Protein AF-A0A662HPR4-F1 (afdb_monomer)

Secondary structure (DSSP, 8-state):
--SS-SEEE----HHHHHHHHHHHHHH-SS--S--EEEEEE-TTS-EEEEEEESS--TTHHHHHHHHHHTS---GGG-HHHHHHHHHTT----GGGS-SS--S-S-EEEEETTTEEEEEETTTTEEEE--

Sequence (130 aa):
ITGTPVVSRIVVDPRINEVAMKAVKAVDEKPHGFYCLDLKEGADGRIYVTEINLKAHTTLPLWSYIATRIFRMPEWGNIAYLYLRLGLGEDVDLKSIPKFDIYPEVTMLRHIDVGVWILYEDKNMKIKVL

Structure (mmCIF, N/CA/C/O backbone):
data_AF-A0A662HPR4-F1
#
_entry.id   AF-A0A662HPR4-F1
#
loop_
_atom_site.group_PDB
_atom_site.id
_atom_site.type_symbol
_atom_site.label_atom_id
_atom_site.label_alt_id
_atom_site.label_comp_id
_atom_site.label_asym_id
_atom_site.label_entity_id
_atom_site.label_seq_id
_atom_site.pdbx_PDB_ins_code
_atom_site.Cartn_x
_atom_site.Cartn_y
_atom_site.Cartn_z
_atom_site.occupancy
_atom_site.B_iso_or_equiv
_atom_site.auth_seq_id
_atom_site.auth_comp_id
_atom_site.auth_asym_id
_atom_site.auth_atom_id
_atom_site.pdbx_PDB_model_num
ATOM 1 N N . ILE A 1 1 ? 9.255 -18.669 -3.937 1.00 45.03 1 ILE A N 1
ATOM 2 C CA . ILE A 1 1 ? 8.147 -18.027 -4.686 1.00 45.03 1 ILE A CA 1
ATOM 3 C C . ILE A 1 1 ? 6.866 -18.363 -3.929 1.00 45.03 1 ILE A C 1
ATOM 5 O O . ILE A 1 1 ? 6.304 -19.426 -4.121 1.00 45.03 1 ILE A O 1
ATOM 9 N N . THR A 1 2 ? 6.512 -17.546 -2.941 1.00 47.66 2 THR A N 1
ATOM 10 C CA . THR A 1 2 ? 5.473 -17.837 -1.939 1.00 47.66 2 THR A CA 1
ATOM 11 C C . THR A 1 2 ? 4.559 -16.622 -1.850 1.00 47.66 2 THR A C 1
ATOM 13 O O . THR A 1 2 ? 5.035 -15.588 -1.396 1.00 47.66 2 THR A O 1
ATOM 16 N N . GLY A 1 3 ? 3.309 -16.732 -2.320 1.00 60.41 3 GLY A N 1
ATOM 17 C CA . GLY A 1 3 ? 2.160 -15.826 -2.091 1.00 60.41 3 GLY A CA 1
ATOM 18 C C . GLY A 1 3 ? 2.251 -14.358 -2.542 1.00 60.41 3 GLY A C 1
ATOM 19 O O . GLY A 1 3 ? 1.277 -13.794 -3.021 1.00 60.41 3 GLY A O 1
ATOM 20 N N . THR A 1 4 ? 3.404 -13.718 -2.408 1.00 75.69 4 THR A N 1
ATOM 21 C CA . THR A 1 4 ? 3.6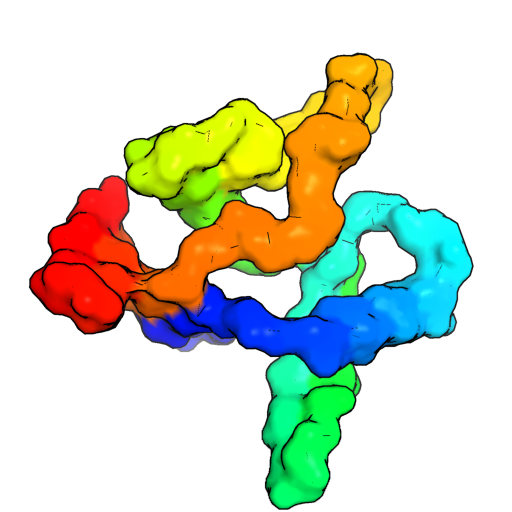14 -12.301 -2.678 1.00 75.69 4 THR A CA 1
ATOM 22 C C . THR A 1 4 ? 3.949 -12.093 -4.159 1.00 75.69 4 THR A C 1
ATOM 24 O O . THR A 1 4 ? 4.852 -12.765 -4.674 1.00 75.69 4 THR A O 1
ATOM 27 N N . PRO A 1 5 ? 3.317 -11.131 -4.852 1.00 84.12 5 PRO A N 1
ATOM 28 C CA . PRO A 1 5 ? 3.497 -10.943 -6.290 1.00 84.12 5 PRO A CA 1
ATOM 29 C C . PRO A 1 5 ? 4.956 -10.650 -6.660 1.00 84.12 5 PRO A C 1
ATOM 31 O O . PRO A 1 5 ? 5.633 -9.877 -5.977 1.00 84.12 5 PRO A O 1
ATOM 34 N N . VAL A 1 6 ? 5.442 -11.289 -7.728 1.00 91.06 6 VAL A N 1
ATOM 35 C CA . VAL A 1 6 ? 6.715 -10.957 -8.405 1.00 91.06 6 VAL A CA 1
ATOM 36 C C . VAL A 1 6 ? 6.539 -9.698 -9.254 1.00 91.06 6 VAL A C 1
ATOM 38 O O . VAL A 1 6 ? 7.452 -8.884 -9.347 1.00 91.06 6 VAL A O 1
ATOM 41 N N . VAL A 1 7 ? 5.345 -9.519 -9.822 1.00 92.81 7 VAL A N 1
ATOM 42 C CA . VAL A 1 7 ? 4.933 -8.330 -10.571 1.00 92.81 7 VAL A CA 1
ATOM 43 C C . VAL A 1 7 ? 3.627 -7.817 -9.978 1.00 92.81 7 VAL A C 1
ATOM 45 O O . VAL A 1 7 ? 2.698 -8.598 -9.781 1.00 92.81 7 VAL A O 1
ATOM 48 N N . SER A 1 8 ? 3.549 -6.523 -9.681 1.00 93.69 8 SER A N 1
ATOM 49 C CA . SER A 1 8 ? 2.331 -5.881 -9.174 1.00 93.69 8 SER A CA 1
ATOM 50 C C . SER A 1 8 ? 2.206 -4.468 -9.718 1.00 93.69 8 SER A C 1
ATOM 52 O O . SER A 1 8 ? 3.193 -3.735 -9.710 1.00 93.69 8 SER A O 1
ATOM 54 N N . ARG A 1 9 ? 1.001 -4.069 -10.116 1.00 95.38 9 ARG A N 1
ATOM 55 C CA . ARG A 1 9 ? 0.706 -2.728 -10.621 1.00 95.38 9 ARG A CA 1
ATOM 56 C C . ARG A 1 9 ? -0.161 -1.965 -9.623 1.00 95.38 9 ARG A C 1
ATOM 58 O O . ARG A 1 9 ? -1.127 -2.525 -9.112 1.00 95.38 9 ARG A O 1
ATOM 65 N N . ILE A 1 10 ? 0.177 -0.703 -9.374 1.00 95.94 10 ILE A N 1
ATOM 66 C CA . ILE A 1 10 ? -0.726 0.236 -8.705 1.00 95.94 10 ILE A CA 1
ATOM 67 C C . ILE A 1 10 ? -1.801 0.656 -9.704 1.00 95.94 10 ILE A C 1
ATOM 69 O O . ILE A 1 10 ? -1.482 1.115 -10.799 1.00 95.94 10 ILE A O 1
ATOM 73 N N . VAL A 1 11 ? -3.060 0.489 -9.315 1.00 94.38 11 VAL A N 1
ATOM 74 C CA . VAL A 1 11 ? -4.233 0.886 -10.098 1.00 94.38 11 VAL A CA 1
ATOM 75 C C . VAL A 1 11 ? -5.029 1.916 -9.310 1.00 94.38 11 VAL A C 1
ATOM 77 O O . VAL A 1 11 ? -5.127 1.808 -8.088 1.00 94.38 11 VAL A O 1
ATOM 80 N N . VAL A 1 12 ? -5.602 2.894 -10.008 1.0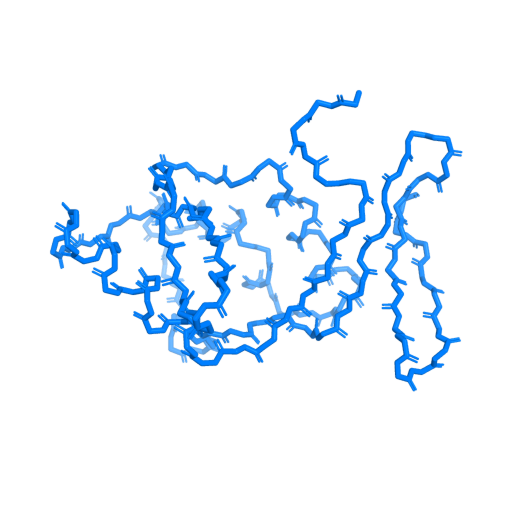0 95.44 12 VAL A N 1
ATOM 81 C CA . VAL A 1 12 ? -6.513 3.882 -9.421 1.00 95.44 12 VAL A CA 1
ATOM 82 C C . VAL A 1 12 ? -7.922 3.587 -9.924 1.00 95.44 12 VAL A C 1
ATOM 84 O O . VAL A 1 12 ? -8.243 3.837 -11.082 1.00 95.44 12 VAL A O 1
ATOM 87 N N . ASP A 1 13 ? -8.763 3.022 -9.055 1.00 95.62 13 ASP A N 1
ATOM 88 C CA . ASP A 1 13 ? -10.159 2.706 -9.368 1.00 95.62 13 ASP A CA 1
ATOM 89 C C . ASP A 1 13 ? -11.067 3.052 -8.172 1.00 95.62 13 ASP A C 1
ATOM 91 O O . ASP A 1 13 ? -10.991 2.400 -7.124 1.00 95.62 13 ASP A O 1
ATOM 95 N N . PRO A 1 14 ? -11.970 4.042 -8.297 1.00 96.38 14 PRO A N 1
ATOM 96 C CA . PRO A 1 14 ? -12.847 4.441 -7.199 1.00 96.38 14 PRO A CA 1
ATOM 97 C C . PRO A 1 14 ? -13.792 3.318 -6.738 1.00 96.38 14 PRO A C 1
ATOM 99 O O . PRO A 1 14 ? -14.192 3.313 -5.571 1.00 96.38 14 PRO A O 1
ATOM 102 N N . ARG A 1 15 ? -14.111 2.338 -7.602 1.00 97.25 15 ARG A N 1
ATOM 103 C CA . ARG A 1 15 ? -14.920 1.161 -7.236 1.00 97.25 15 ARG A CA 1
ATOM 104 C C . ARG A 1 15 ? -14.222 0.330 -6.158 1.00 97.25 15 ARG A C 1
ATOM 106 O O . ARG A 1 15 ? -14.882 -0.177 -5.252 1.00 97.25 15 ARG A O 1
ATOM 113 N N . ILE A 1 16 ? -12.891 0.220 -6.229 1.00 96.81 16 ILE A N 1
ATOM 114 C CA . ILE A 1 16 ? -12.075 -0.499 -5.241 1.00 96.81 16 ILE A CA 1
ATOM 115 C C . ILE A 1 16 ? -12.138 0.215 -3.890 1.00 96.81 16 ILE A C 1
ATOM 117 O O . ILE A 1 16 ? -12.412 -0.429 -2.876 1.00 96.81 16 ILE A O 1
ATOM 121 N N . ASN A 1 17 ? -11.963 1.539 -3.877 1.00 96.75 17 ASN A N 1
ATOM 122 C CA . ASN A 1 17 ? -12.025 2.347 -2.656 1.00 96.75 17 ASN A CA 1
ATOM 123 C C . ASN A 1 17 ? -13.387 2.211 -1.953 1.00 96.75 17 ASN A C 1
ATOM 125 O O . ASN A 1 17 ? -13.451 2.030 -0.735 1.00 96.75 17 ASN A O 1
ATOM 129 N N . GLU A 1 18 ? -14.484 2.246 -2.713 1.00 97.50 18 GLU A N 1
ATOM 130 C CA . GLU A 1 18 ? -15.837 2.085 -2.175 1.00 97.50 18 GLU A CA 1
ATOM 131 C C . GLU A 1 18 ? -16.061 0.694 -1.561 1.00 97.50 18 GLU A C 1
ATOM 133 O O . GLU A 1 18 ? -16.499 0.588 -0.410 1.00 97.50 18 GLU A O 1
ATOM 138 N N . VAL A 1 19 ? -15.756 -0.372 -2.312 1.00 98.12 19 VAL A N 1
ATOM 139 C CA . VAL A 1 19 ? -15.956 -1.757 -1.860 1.00 98.12 19 VAL A CA 1
ATOM 140 C C . VAL A 1 19 ? -15.085 -2.061 -0.644 1.00 98.12 19 VAL A C 1
ATOM 142 O O . VAL A 1 19 ? -15.591 -2.612 0.334 1.00 98.12 19 VAL A O 1
ATOM 145 N N . ALA A 1 20 ? -13.818 -1.640 -0.652 1.00 97.25 20 ALA A N 1
ATOM 146 C CA . ALA A 1 20 ? -12.909 -1.863 0.465 1.00 97.25 20 ALA A CA 1
ATOM 147 C C . ALA A 1 20 ? -13.390 -1.167 1.747 1.00 97.25 20 ALA A C 1
ATOM 149 O O . ALA A 1 20 ? -13.451 -1.788 2.808 1.00 97.25 20 ALA A O 1
ATOM 150 N N . MET A 1 21 ? -13.820 0.096 1.649 1.00 97.44 21 MET A N 1
ATOM 151 C CA . MET A 1 21 ? -14.357 0.838 2.794 1.00 97.44 21 MET A CA 1
ATOM 152 C C . MET A 1 21 ? -15.629 0.200 3.360 1.00 97.44 21 MET A C 1
ATOM 154 O O . MET A 1 21 ? -15.785 0.128 4.580 1.00 97.44 21 MET A O 1
ATOM 158 N N . LYS A 1 22 ? -16.544 -0.256 2.494 1.00 98.06 22 LY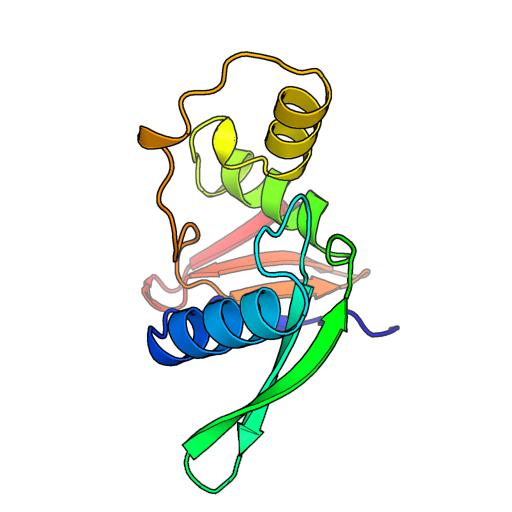S A N 1
ATOM 159 C CA . LYS A 1 22 ? -17.766 -0.957 2.919 1.00 98.06 22 LYS A CA 1
ATOM 160 C C . LYS A 1 22 ? -17.439 -2.274 3.618 1.00 98.06 22 LYS A C 1
ATOM 162 O O . LYS A 1 22 ? -18.023 -2.560 4.655 1.00 98.06 22 LYS A O 1
ATOM 167 N N . ALA A 1 23 ? -16.494 -3.037 3.079 1.00 98.12 23 ALA A N 1
ATOM 168 C CA . ALA A 1 23 ? -16.092 -4.325 3.628 1.00 98.12 23 ALA A CA 1
ATOM 169 C C . ALA A 1 23 ? -15.455 -4.197 5.016 1.00 98.12 23 ALA A C 1
ATOM 171 O O . ALA A 1 23 ? -15.856 -4.906 5.933 1.00 98.12 23 ALA A O 1
ATOM 172 N N . VAL A 1 24 ? -14.534 -3.244 5.199 1.00 97.94 24 VAL A N 1
ATOM 173 C CA . VAL A 1 24 ? -13.942 -2.964 6.518 1.00 97.94 24 VAL A CA 1
ATOM 174 C C . VAL A 1 24 ? -15.022 -2.563 7.520 1.00 97.94 24 VAL A C 1
ATOM 176 O O . VAL A 1 24 ? -15.096 -3.145 8.597 1.00 97.94 24 VAL A O 1
ATOM 179 N N . LYS A 1 25 ? -15.911 -1.635 7.144 1.00 98.00 25 LYS A N 1
ATOM 180 C CA . LYS A 1 25 ? -16.994 -1.165 8.023 1.00 98.00 25 LYS A CA 1
ATOM 181 C C . LYS A 1 25 ? -18.039 -2.224 8.363 1.00 98.00 25 LYS A C 1
ATOM 183 O O . LYS A 1 25 ? -18.712 -2.101 9.379 1.00 98.00 25 LYS A O 1
ATOM 188 N N . ALA A 1 26 ? -18.204 -3.230 7.507 1.00 97.44 26 ALA A N 1
ATOM 189 C CA . ALA A 1 26 ? -19.084 -4.359 7.778 1.00 97.44 26 ALA A CA 1
ATOM 190 C C . ALA A 1 26 ? -18.504 -5.307 8.841 1.00 97.44 26 ALA A C 1
ATOM 192 O O . ALA A 1 26 ? -19.269 -5.995 9.510 1.00 97.44 26 ALA A O 1
ATOM 193 N N . VAL A 1 27 ? -17.174 -5.344 8.991 1.00 95.88 27 VAL A N 1
ATOM 194 C CA . VAL A 1 27 ? -16.482 -6.134 10.021 1.00 95.88 27 VAL A CA 1
ATOM 195 C C . VAL A 1 27 ? -16.335 -5.345 11.322 1.00 95.88 27 VAL A C 1
ATOM 197 O O . VAL A 1 27 ? -16.568 -5.896 12.394 1.00 95.88 27 VAL A O 1
ATOM 200 N N . ASP A 1 28 ? -15.969 -4.066 11.231 1.00 97.00 28 ASP A N 1
ATOM 201 C CA . ASP A 1 28 ? -15.776 -3.171 12.372 1.00 97.00 28 ASP A CA 1
ATOM 202 C C . ASP A 1 28 ? -16.306 -1.771 12.036 1.00 97.00 28 ASP A C 1
ATOM 204 O O . ASP A 1 28 ? -15.819 -1.108 11.121 1.00 97.00 28 ASP A O 1
ATOM 208 N N . GLU A 1 29 ? -17.300 -1.300 12.791 1.00 96.25 29 GLU A N 1
ATOM 209 C CA . GLU A 1 29 ? -17.911 0.018 12.594 1.00 96.25 29 GLU A CA 1
ATOM 210 C C . GLU A 1 29 ? -16.914 1.170 12.838 1.00 96.25 29 GLU A C 1
ATOM 212 O O . GLU A 1 29 ? -17.039 2.247 12.240 1.00 96.25 29 GLU A O 1
ATOM 217 N N . LYS A 1 30 ? -15.901 0.952 13.691 1.00 96.31 30 LYS A N 1
ATOM 218 C CA . LYS A 1 30 ? -14.885 1.940 14.082 1.00 96.31 30 LYS A CA 1
ATOM 219 C C . LYS A 1 30 ? -13.474 1.364 13.894 1.00 96.31 30 LYS A C 1
ATOM 221 O O . LYS A 1 30 ? -12.732 1.231 14.868 1.00 96.31 30 LYS A O 1
ATOM 226 N N . PRO A 1 31 ? -13.080 1.082 12.639 1.00 94.44 31 PRO A N 1
ATOM 227 C CA . PRO A 1 31 ? -11.856 0.356 12.349 1.00 94.44 31 PRO A CA 1
ATOM 228 C C . PRO A 1 31 ? -10.623 1.123 12.820 1.00 94.44 31 PRO A C 1
ATOM 230 O O . PRO A 1 31 ? -10.476 2.318 12.549 1.00 94.44 31 PRO A O 1
ATOM 233 N N . HIS A 1 32 ? -9.704 0.409 13.469 1.00 90.88 32 HIS A N 1
ATOM 234 C CA . HIS A 1 32 ? -8.391 0.923 13.842 1.00 90.88 32 HIS A CA 1
ATOM 235 C C . HIS A 1 32 ? -7.261 0.002 13.364 1.00 90.88 32 HIS A C 1
ATOM 237 O O . HIS A 1 32 ? -7.355 -1.223 13.399 1.00 90.88 32 HIS A O 1
ATOM 243 N N . GLY A 1 33 ? -6.149 0.605 12.949 1.00 91.44 33 GLY A N 1
ATOM 244 C CA . GLY A 1 33 ? -4.974 -0.108 12.454 1.00 91.44 33 GLY A CA 1
ATOM 245 C C . GLY A 1 33 ? -5.107 -0.644 11.028 1.00 91.44 33 GLY A C 1
ATOM 246 O O . GLY A 1 33 ? -5.777 -0.039 10.192 1.00 91.44 33 GLY A O 1
ATOM 247 N N . PHE A 1 34 ? -4.388 -1.726 10.714 1.00 94.75 34 PHE A N 1
ATOM 248 C CA . PHE A 1 34 ? -4.287 -2.231 9.343 1.00 94.75 34 PHE A CA 1
ATOM 249 C C . PHE A 1 34 ? -5.382 -3.234 8.992 1.00 94.75 34 PHE A C 1
ATOM 251 O O . PHE A 1 34 ? -5.477 -4.303 9.592 1.00 94.75 34 PHE A O 1
ATOM 258 N N . TYR A 1 35 ? -6.099 -2.918 7.918 1.00 96.12 35 TYR A N 1
ATOM 259 C CA . TYR A 1 35 ? -6.991 -3.822 7.207 1.00 96.12 35 TYR A CA 1
ATOM 260 C C . TYR A 1 35 ? -6.454 -3.992 5.785 1.00 96.12 35 TYR A C 1
ATOM 262 O O . TYR A 1 35 ? -6.463 -3.049 4.996 1.00 96.12 35 TYR A O 1
ATOM 270 N N . CYS A 1 36 ? -5.951 -5.181 5.463 1.00 95.38 36 CYS A N 1
ATOM 271 C CA . CYS A 1 36 ? -5.480 -5.529 4.126 1.00 95.38 36 CYS A CA 1
ATOM 272 C C . CYS A 1 36 ? -6.505 -6.435 3.449 1.00 95.38 36 CYS A C 1
ATOM 274 O O . CYS A 1 36 ? -6.867 -7.470 4.000 1.00 95.38 36 CYS A O 1
ATOM 276 N N . LEU A 1 37 ? -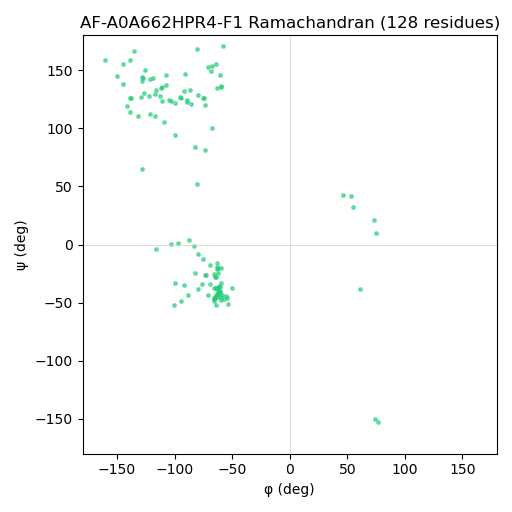6.978 -6.050 2.269 1.00 96.00 37 LEU A N 1
ATOM 277 C CA . LEU A 1 37 ? -8.043 -6.767 1.582 1.00 96.00 37 LEU A CA 1
ATOM 278 C C . LEU A 1 37 ? -7.509 -7.428 0.322 1.00 96.00 37 LEU A C 1
ATOM 280 O O . LEU A 1 37 ? -6.840 -6.776 -0.480 1.00 96.00 37 LEU A O 1
ATOM 284 N N . ASP A 1 38 ? -7.895 -8.684 0.131 1.00 95.19 38 ASP A N 1
ATOM 285 C CA . ASP A 1 38 ? -7.725 -9.369 -1.142 1.00 95.19 38 ASP A CA 1
ATOM 286 C C . ASP A 1 38 ? -9.029 -9.244 -1.927 1.00 95.19 38 ASP A C 1
ATOM 288 O O . ASP A 1 38 ? -10.122 -9.525 -1.419 1.00 95.19 38 ASP A O 1
ATOM 292 N N . LEU A 1 39 ? -8.908 -8.763 -3.163 1.00 96.12 39 LEU A N 1
ATOM 293 C CA . LEU A 1 39 ? -10.029 -8.434 -4.033 1.00 96.12 39 LEU A CA 1
ATOM 294 C C . LEU A 1 39 ? -9.900 -9.161 -5.370 1.00 96.12 39 LEU A C 1
ATOM 296 O O . LEU A 1 39 ? -8.797 -9.388 -5.877 1.00 96.12 39 LEU A O 1
ATOM 300 N N . LYS A 1 40 ? -11.041 -9.467 -5.984 1.00 96.44 40 LYS A N 1
ATOM 301 C CA . LYS A 1 40 ? -11.115 -10.066 -7.315 1.00 96.44 40 LYS A CA 1
ATOM 302 C C . LYS A 1 40 ? -12.238 -9.434 -8.125 1.00 96.44 40 LYS A C 1
ATOM 304 O O . LYS A 1 40 ? -13.382 -9.433 -7.686 1.00 96.44 40 LYS A O 1
ATOM 309 N N . GLU A 1 41 ? -11.930 -8.940 -9.321 1.00 96.94 41 GLU A N 1
ATOM 310 C CA . GLU A 1 41 ? -12.967 -8.590 -10.295 1.00 96.94 41 GLU A CA 1
ATOM 311 C C . GLU A 1 41 ? -13.542 -9.872 -10.913 1.00 96.94 41 GLU A C 1
ATOM 313 O O . GLU A 1 41 ? -12.798 -10.748 -11.373 1.00 96.94 41 GLU A O 1
ATOM 318 N N . GLY A 1 42 ? -14.864 -10.007 -10.852 1.00 96.69 42 GLY A N 1
ATOM 319 C CA . GLY A 1 42 ? -15.606 -11.102 -11.459 1.00 96.69 42 GLY A CA 1
ATOM 320 C C . GLY A 1 42 ? -15.824 -10.890 -12.955 1.00 96.69 42 GLY A C 1
ATOM 321 O O . GLY A 1 42 ? -15.647 -9.798 -13.490 1.00 96.69 42 GLY A O 1
ATOM 322 N N . ALA A 1 43 ? -16.270 -11.943 -13.642 1.00 97.19 43 ALA A N 1
ATOM 323 C CA . ALA A 1 43 ? -16.623 -11.870 -15.063 1.00 97.19 43 ALA A CA 1
ATOM 324 C C . ALA A 1 43 ? -17.811 -10.926 -15.350 1.00 97.19 43 ALA A C 1
ATOM 326 O O . ALA A 1 43 ? -18.026 -10.535 -16.492 1.00 97.19 43 ALA A O 1
ATOM 327 N N . ASP A 1 44 ? -18.575 -10.560 -14.321 1.00 97.12 44 ASP A N 1
ATOM 328 C CA . ASP A 1 44 ? -19.672 -9.594 -14.370 1.00 97.12 44 ASP A CA 1
ATOM 329 C C . ASP A 1 44 ? -19.216 -8.137 -14.149 1.00 97.12 44 ASP A C 1
ATOM 331 O O . ASP A 1 44 ? -20.050 -7.234 -14.073 1.00 97.12 44 ASP A O 1
ATOM 335 N N . GLY A 1 45 ? -17.904 -7.902 -14.022 1.00 96.00 45 GLY A N 1
ATOM 336 C CA . GLY A 1 45 ? -17.310 -6.584 -13.792 1.00 96.00 45 GLY A CA 1
ATOM 337 C C . GLY A 1 45 ? -17.472 -6.056 -12.363 1.00 96.00 45 GLY A C 1
ATOM 338 O O . GLY A 1 45 ? -17.197 -4.879 -12.109 1.00 96.00 45 GLY A O 1
ATOM 339 N N . ARG A 1 46 ? -17.940 -6.882 -11.415 1.00 97.00 46 ARG A N 1
ATOM 340 C CA . ARG A 1 46 ? -18.048 -6.502 -9.999 1.00 97.00 46 ARG A CA 1
ATOM 341 C C . ARG A 1 46 ? -16.778 -6.855 -9.239 1.00 97.00 46 ARG A C 1
ATOM 343 O O . ARG A 1 46 ? -16.139 -7.868 -9.507 1.00 97.00 46 ARG A O 1
ATOM 350 N N . ILE A 1 47 ? -16.437 -6.037 -8.245 1.00 97.94 47 ILE A N 1
ATOM 351 C CA . ILE A 1 47 ? -15.324 -6.304 -7.330 1.00 97.94 47 ILE A CA 1
ATOM 352 C C . ILE A 1 47 ? -15.839 -7.113 -6.140 1.00 97.94 47 ILE A C 1
ATOM 354 O O . ILE A 1 47 ? -16.741 -6.677 -5.425 1.00 97.94 47 ILE A O 1
ATOM 358 N N . TYR A 1 48 ? -15.241 -8.277 -5.918 1.00 97.88 48 TYR A N 1
ATOM 359 C CA . TYR A 1 48 ? -15.539 -9.174 -4.811 1.00 97.88 48 TYR A CA 1
ATOM 360 C C . TYR A 1 48 ? -14.412 -9.149 -3.789 1.00 97.88 48 TYR A C 1
ATOM 362 O O . TYR A 1 48 ? -13.237 -9.193 -4.150 1.00 97.88 48 TYR A O 1
ATOM 370 N N . VAL A 1 49 ? -14.778 -9.117 -2.509 1.00 97.94 49 VAL A N 1
ATOM 371 C CA . VAL A 1 49 ? -13.838 -9.272 -1.396 1.00 97.94 49 VAL A CA 1
ATOM 372 C C . VAL A 1 49 ? -13.660 -10.759 -1.131 1.00 97.94 49 VAL A C 1
ATOM 374 O O . VAL A 1 49 ? -14.640 -11.449 -0.858 1.00 97.94 49 VAL A O 1
ATOM 377 N N . THR A 1 50 ? -12.429 -11.255 -1.224 1.00 96.75 50 THR A N 1
ATOM 378 C CA . THR A 1 50 ? -12.118 -12.670 -0.976 1.00 96.75 50 THR A CA 1
ATOM 379 C C . THR A 1 50 ? -11.549 -12.896 0.416 1.00 96.75 50 THR A C 1
ATOM 381 O O . THR A 1 50 ? -11.811 -13.934 1.013 1.00 96.75 50 THR A O 1
ATOM 384 N N . GLU A 1 51 ? -10.802 -11.926 0.950 1.00 96.00 51 GLU A N 1
ATOM 385 C CA . GLU A 1 51 ? -10.200 -12.010 2.282 1.00 96.00 51 GLU A CA 1
ATOM 386 C C . GLU A 1 51 ? -10.061 -10.618 2.913 1.00 96.00 51 GLU A C 1
ATOM 388 O O . GLU A 1 51 ? -9.772 -9.639 2.223 1.00 96.00 51 GLU A O 1
ATOM 393 N N . ILE A 1 52 ? -10.236 -10.537 4.236 1.00 96.56 52 ILE A N 1
ATOM 394 C CA . ILE A 1 52 ? -9.922 -9.352 5.042 1.00 96.56 52 ILE A CA 1
ATOM 395 C C . ILE A 1 52 ? -8.898 -9.769 6.098 1.00 96.56 52 ILE A C 1
ATOM 397 O O . ILE A 1 52 ? -9.195 -10.534 7.012 1.00 9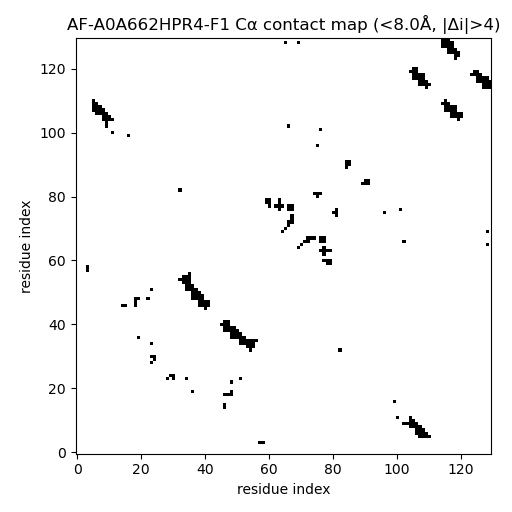6.56 52 ILE A O 1
ATOM 401 N N . ASN A 1 53 ? -7.681 -9.251 5.972 1.00 94.62 53 ASN A N 1
ATOM 402 C CA . ASN A 1 53 ? -6.562 -9.505 6.865 1.00 94.62 53 ASN A CA 1
ATOM 403 C C . ASN A 1 53 ? -6.400 -8.357 7.868 1.00 94.62 53 ASN A C 1
ATOM 405 O O . ASN A 1 53 ? -6.102 -7.229 7.474 1.00 94.62 53 ASN A O 1
ATOM 409 N N . LEU A 1 54 ? -6.472 -8.659 9.167 1.00 93.88 54 LEU A N 1
ATOM 410 C CA . LEU A 1 54 ? -6.199 -7.709 10.258 1.00 93.88 54 LEU A CA 1
ATOM 411 C C . LEU A 1 54 ? -4.688 -7.556 10.515 1.00 93.88 54 LEU A C 1
ATOM 413 O O . LEU A 1 54 ? -4.188 -7.780 11.616 1.00 93.88 54 LEU A O 1
ATOM 417 N N . LYS A 1 55 ? -3.932 -7.274 9.450 1.00 91.69 55 LYS A N 1
ATOM 418 C CA . LYS A 1 55 ? -2.476 -7.088 9.464 1.00 91.69 55 LYS A CA 1
ATOM 419 C C . LYS A 1 55 ? -2.010 -6.325 8.229 1.00 91.69 55 LYS A C 1
ATOM 421 O O . LYS A 1 55 ? -2.666 -6.332 7.189 1.00 91.69 55 LYS A O 1
ATOM 426 N N . ALA A 1 56 ? -0.824 -5.728 8.323 1.00 91.31 56 ALA A N 1
ATOM 427 C CA . ALA A 1 56 ? -0.135 -5.167 7.166 1.00 91.31 56 ALA A CA 1
ATOM 428 C C . ALA A 1 56 ? 0.169 -6.246 6.110 1.00 91.31 56 ALA A C 1
ATOM 430 O O . ALA A 1 56 ? 0.496 -7.391 6.442 1.00 91.31 56 ALA A O 1
ATOM 431 N N . HIS A 1 57 ? 0.118 -5.871 4.829 1.00 89.75 57 HIS A N 1
ATOM 432 C CA . HIS A 1 57 ? 0.586 -6.747 3.754 1.00 89.75 57 HIS A CA 1
ATOM 433 C C . HIS A 1 57 ? 2.112 -6.879 3.772 1.00 89.75 57 HIS A C 1
ATOM 435 O O . HIS A 1 57 ? 2.844 -5.972 4.170 1.00 89.75 57 HIS A O 1
ATOM 441 N N . THR A 1 58 ? 2.609 -8.013 3.277 1.00 88.88 58 THR A N 1
ATOM 442 C CA . THR A 1 58 ? 4.037 -8.379 3.340 1.00 88.88 58 THR A CA 1
ATOM 443 C C . THR A 1 58 ? 4.967 -7.424 2.585 1.00 88.88 58 THR A C 1
ATOM 445 O O . THR A 1 58 ? 6.158 -7.371 2.876 1.00 88.88 58 THR A O 1
ATOM 448 N N . THR A 1 59 ? 4.443 -6.640 1.640 1.00 91.38 59 THR A N 1
ATOM 449 C CA . THR A 1 59 ? 5.206 -5.638 0.874 1.00 91.38 59 THR A CA 1
ATOM 450 C C . THR A 1 59 ? 5.089 -4.214 1.420 1.00 91.38 59 THR A C 1
ATOM 452 O O . THR A 1 59 ? 5.705 -3.318 0.846 1.00 91.38 59 THR A O 1
ATOM 455 N N . LEU A 1 60 ? 4.356 -3.976 2.517 1.00 93.56 60 LEU A N 1
ATOM 456 C CA . LEU A 1 60 ? 4.159 -2.632 3.077 1.00 93.56 60 LEU A CA 1
ATOM 457 C C . LEU A 1 60 ? 5.484 -1.908 3.386 1.00 93.56 60 LEU A C 1
ATOM 459 O O . LEU A 1 60 ? 5.608 -0.741 3.003 1.00 93.56 60 LEU A O 1
ATOM 463 N N . PRO A 1 61 ? 6.503 -2.546 4.004 1.00 92.81 61 PRO A N 1
ATOM 464 C CA . PRO A 1 61 ? 7.773 -1.868 4.269 1.00 92.81 61 PRO A CA 1
ATOM 465 C C . PRO A 1 61 ? 8.512 -1.474 2.985 1.00 92.81 61 PRO A C 1
ATOM 467 O O . PRO A 1 61 ? 9.085 -0.389 2.906 1.00 92.81 61 PRO A O 1
ATOM 470 N N . LEU A 1 62 ? 8.458 -2.325 1.953 1.00 94.38 62 LEU A N 1
ATOM 471 C CA . LEU A 1 62 ? 9.066 -2.038 0.653 1.00 94.38 62 LEU A CA 1
ATOM 472 C C . LEU A 1 62 ? 8.372 -0.850 -0.024 1.00 94.38 62 LEU A C 1
ATOM 474 O O . LEU A 1 62 ? 9.048 0.065 -0.487 1.00 94.38 62 LEU A O 1
ATOM 478 N N . TRP A 1 63 ? 7.038 -0.819 -0.024 1.00 95.94 63 TRP A N 1
ATOM 479 C CA . TRP A 1 63 ? 6.279 0.315 -0.554 1.00 95.94 63 TRP A CA 1
ATOM 480 C C . TRP A 1 63 ? 6.510 1.600 0.243 1.00 95.94 63 TRP A C 1
ATOM 482 O O . TRP A 1 63 ? 6.667 2.657 -0.355 1.00 95.94 63 TRP A O 1
ATOM 492 N N . SER A 1 64 ? 6.642 1.512 1.567 1.00 96.56 64 SER A N 1
ATOM 493 C CA . SER A 1 64 ? 6.990 2.650 2.431 1.00 96.56 64 SER A CA 1
ATOM 494 C C . SER A 1 64 ? 8.374 3.231 2.100 1.00 96.56 64 SER A C 1
ATOM 496 O O . SER A 1 64 ? 8.566 4.451 2.062 1.00 96.56 64 SER A O 1
ATOM 498 N N . TYR A 1 65 ? 9.345 2.362 1.803 1.00 96.19 65 TYR A N 1
ATOM 499 C CA . TYR A 1 65 ? 10.663 2.772 1.324 1.00 96.19 65 TYR A CA 1
ATOM 500 C C . TYR A 1 65 ? 10.583 3.423 -0.062 1.00 96.19 65 TYR A C 1
ATOM 502 O O . TYR A 1 65 ? 11.121 4.509 -0.266 1.00 96.19 65 TYR A O 1
ATOM 510 N N . ILE A 1 66 ? 9.886 2.795 -1.012 1.00 96.94 66 ILE A N 1
ATOM 511 C CA . ILE A 1 66 ? 9.724 3.311 -2.378 1.00 96.94 66 ILE A CA 1
ATOM 512 C C . ILE A 1 66 ? 9.037 4.682 -2.365 1.00 96.94 66 ILE A C 1
ATOM 514 O O . ILE A 1 66 ? 9.518 5.610 -3.012 1.00 96.94 66 ILE A O 1
ATOM 518 N N . ALA A 1 67 ? 7.968 4.837 -1.589 1.00 97.44 67 ALA A N 1
ATOM 519 C CA . ALA A 1 67 ? 7.215 6.078 -1.451 1.00 97.44 67 ALA A CA 1
ATOM 520 C C . ALA A 1 67 ? 8.114 7.263 -1.078 1.00 97.44 67 ALA A C 1
ATOM 522 O O . ALA A 1 67 ? 8.135 8.293 -1.749 1.00 97.44 67 ALA A O 1
ATOM 523 N N . THR A 1 68 ? 8.931 7.097 -0.044 1.00 96.75 68 THR A N 1
ATOM 524 C CA . THR A 1 68 ? 9.792 8.179 0.452 1.00 96.75 68 THR A CA 1
ATOM 525 C C . THR A 1 68 ? 11.062 8.357 -0.381 1.00 96.75 68 THR A C 1
ATOM 527 O O . THR A 1 68 ? 11.497 9.480 -0.638 1.00 96.75 68 THR A O 1
ATOM 530 N N . ARG A 1 69 ? 11.681 7.265 -0.843 1.00 95.94 69 ARG A N 1
ATOM 531 C CA . ARG A 1 69 ? 13.006 7.304 -1.489 1.00 95.94 69 ARG A CA 1
ATOM 532 C C . ARG A 1 69 ? 12.953 7.455 -2.998 1.00 95.94 69 ARG A C 1
ATOM 534 O O . ARG A 1 69 ? 13.828 8.117 -3.554 1.00 95.94 69 ARG A O 1
ATOM 541 N N . ILE A 1 70 ? 11.957 6.856 -3.641 1.00 96.31 70 ILE A N 1
ATOM 542 C CA . ILE A 1 70 ? 11.794 6.865 -5.096 1.00 96.31 70 ILE A CA 1
ATOM 543 C C . ILE A 1 70 ? 10.751 7.907 -5.495 1.00 96.31 70 ILE A C 1
ATOM 545 O O . ILE A 1 70 ? 11.064 8.789 -6.289 1.00 96.31 70 ILE A O 1
ATOM 549 N N . PHE A 1 71 ? 9.553 7.871 -4.900 1.00 96.38 71 PHE A N 1
ATOM 550 C CA . PHE A 1 71 ? 8.483 8.824 -5.233 1.00 96.38 71 PHE A CA 1
ATOM 551 C C . PHE A 1 71 ? 8.646 10.184 -4.555 1.00 96.38 71 PHE A C 1
ATOM 553 O O . PHE A 1 71 ? 7.927 11.115 -4.902 1.00 96.38 71 PHE A O 1
ATOM 560 N N . ARG A 1 72 ? 9.602 10.317 -3.624 1.00 96.56 72 ARG A N 1
ATOM 561 C CA . ARG A 1 72 ? 9.870 11.560 -2.879 1.00 96.56 72 ARG A CA 1
ATOM 562 C C . ARG A 1 72 ? 8.627 12.097 -2.166 1.00 96.56 72 ARG A C 1
ATOM 564 O O . ARG A 1 72 ? 8.470 13.304 -2.013 1.00 96.56 72 ARG A O 1
ATOM 571 N N . MET A 1 73 ? 7.751 11.191 -1.734 1.00 96.88 73 MET A N 1
ATOM 572 C CA . MET A 1 73 ? 6.592 11.543 -0.926 1.00 96.88 73 MET A CA 1
ATOM 573 C C . MET A 1 73 ? 7.050 12.107 0.426 1.00 96.88 73 MET A C 1
ATOM 575 O O . MET A 1 73 ? 8.149 11.769 0.886 1.00 96.88 73 MET A O 1
ATOM 579 N N . PRO A 1 74 ? 6.218 12.935 1.084 1.00 96.00 74 PRO A N 1
ATOM 580 C CA . PRO A 1 74 ? 6.491 13.388 2.442 1.00 96.00 74 PRO A CA 1
ATOM 581 C C . PRO A 1 74 ? 6.641 12.213 3.417 1.00 96.00 74 PRO A C 1
ATOM 583 O O . PRO A 1 74 ? 6.341 11.066 3.087 1.00 96.00 74 PRO A O 1
ATOM 586 N N . GLU A 1 75 ? 7.072 12.502 4.645 1.00 93.56 75 GLU A N 1
ATOM 587 C CA . GLU A 1 75 ? 7.339 11.494 5.682 1.00 93.56 75 GLU A CA 1
ATOM 588 C C . GLU A 1 75 ? 6.184 10.499 5.883 1.00 93.56 75 GLU A C 1
ATOM 590 O O . GLU A 1 75 ? 6.426 9.299 6.030 1.00 93.56 75 GLU A O 1
ATOM 595 N N . TRP A 1 76 ? 4.935 10.968 5.792 1.00 94.75 76 TRP A N 1
ATOM 596 C CA . TRP A 1 76 ? 3.744 10.123 5.905 1.00 94.75 76 TRP A CA 1
ATOM 597 C C . TRP A 1 76 ? 3.664 9.016 4.841 1.00 94.75 76 TRP A C 1
ATOM 599 O O . TRP A 1 76 ? 2.982 8.016 5.051 1.00 94.75 76 TRP A O 1
ATOM 609 N N . GLY A 1 77 ? 4.381 9.147 3.718 1.00 96.00 77 GLY A N 1
ATOM 610 C CA . GLY A 1 77 ? 4.495 8.108 2.694 1.00 96.00 77 GLY A CA 1
ATOM 611 C C . GLY A 1 77 ? 5.174 6.835 3.210 1.00 96.00 77 GLY A C 1
ATOM 612 O O . GLY A 1 77 ? 4.958 5.753 2.660 1.00 96.00 77 GLY A O 1
ATOM 613 N N . ASN A 1 78 ? 5.947 6.929 4.298 1.00 96.62 78 ASN A N 1
ATOM 614 C CA . ASN A 1 78 ? 6.382 5.766 5.057 1.00 96.62 78 ASN A CA 1
ATOM 615 C C . ASN A 1 78 ? 5.267 5.337 6.020 1.00 96.62 78 ASN A C 1
ATOM 617 O O . ASN A 1 78 ? 5.268 5.687 7.199 1.00 96.62 78 ASN A O 1
ATOM 621 N N . ILE A 1 79 ? 4.316 4.555 5.509 1.00 95.06 79 ILE A N 1
ATOM 622 C CA . ILE A 1 79 ? 3.133 4.125 6.267 1.00 95.06 79 ILE A CA 1
ATOM 623 C C . ILE A 1 79 ? 3.513 3.294 7.495 1.00 95.06 79 ILE A C 1
ATOM 625 O O . ILE A 1 79 ? 2.865 3.404 8.534 1.00 95.06 79 ILE A O 1
ATOM 629 N N . ALA A 1 80 ? 4.565 2.475 7.407 1.00 93.62 80 ALA A N 1
ATOM 630 C CA . ALA A 1 80 ? 5.043 1.717 8.562 1.00 93.62 80 ALA A CA 1
ATOM 631 C C . ALA A 1 80 ? 5.487 2.649 9.704 1.00 93.62 80 ALA A C 1
ATOM 633 O O . ALA A 1 80 ? 5.166 2.402 10.866 1.00 93.62 80 ALA A O 1
ATOM 634 N N . TYR A 1 81 ? 6.175 3.743 9.369 1.00 95.19 81 TYR A N 1
ATOM 635 C CA . TYR A 1 81 ? 6.579 4.756 10.340 1.00 95.19 81 TYR A CA 1
ATOM 636 C C . TYR A 1 81 ? 5.389 5.577 10.852 1.00 95.19 81 TYR A C 1
ATOM 638 O O . TYR A 1 81 ? 5.247 5.748 12.060 1.00 95.19 81 TYR A O 1
ATOM 646 N N . LEU A 1 82 ? 4.484 6.000 9.964 1.00 94.88 82 LEU A N 1
ATOM 647 C CA . LEU A 1 82 ? 3.240 6.685 10.327 1.00 94.88 82 LEU A CA 1
ATOM 648 C C . LEU A 1 82 ? 2.414 5.872 11.336 1.00 94.88 82 LEU A C 1
ATOM 650 O O . LEU A 1 82 ? 1.960 6.410 12.342 1.00 94.88 82 LEU A O 1
ATOM 654 N N . TYR A 1 83 ? 2.254 4.569 11.097 1.00 94.00 83 TYR A N 1
ATOM 655 C CA . TYR A 1 83 ? 1.534 3.671 11.999 1.00 94.00 83 TYR A CA 1
ATOM 656 C C . TYR A 1 83 ? 2.168 3.610 13.393 1.00 94.00 83 TYR A C 1
ATOM 658 O O . TYR A 1 83 ? 1.454 3.619 14.394 1.00 94.00 83 TYR A O 1
ATOM 666 N N . LEU A 1 84 ? 3.502 3.594 13.470 1.00 94.25 84 LEU A N 1
ATOM 667 C CA . LEU A 1 84 ? 4.225 3.606 14.739 1.00 94.25 84 LEU A CA 1
ATOM 668 C C . LEU A 1 84 ? 4.017 4.923 15.495 1.00 94.25 84 LEU A C 1
ATOM 670 O O . LEU A 1 84 ? 3.693 4.882 16.678 1.00 94.25 84 LEU A O 1
ATOM 674 N N . ARG A 1 85 ? 4.130 6.070 14.814 1.00 95.44 85 ARG A N 1
ATOM 675 C CA . ARG A 1 85 ? 3.884 7.392 15.419 1.00 95.44 85 ARG A CA 1
ATOM 676 C C . ARG A 1 85 ? 2.476 7.488 16.009 1.00 95.44 85 ARG A C 1
ATOM 678 O O . ARG A 1 85 ? 2.312 7.876 17.162 1.00 95.44 85 ARG A O 1
ATOM 685 N N . LEU A 1 86 ? 1.472 7.046 15.248 1.00 94.19 86 LEU A N 1
ATOM 686 C CA . LEU A 1 86 ? 0.083 6.994 15.711 1.00 94.19 86 LEU A CA 1
ATOM 687 C C . LEU A 1 86 ? -0.091 6.056 16.913 1.00 94.19 86 LEU A C 1
ATOM 689 O O . LEU A 1 86 ? -0.768 6.411 17.874 1.00 94.19 86 LEU A O 1
ATOM 693 N N . GLY A 1 87 ? 0.539 4.878 16.891 1.00 93.56 87 GLY A N 1
ATOM 694 C CA . GLY A 1 87 ? 0.496 3.922 18.001 1.00 93.56 87 GLY A CA 1
ATOM 695 C C . GLY A 1 87 ? 1.171 4.425 19.283 1.00 93.56 87 GLY A C 1
ATOM 696 O O . GLY A 1 87 ? 0.768 4.031 20.374 1.00 93.56 87 GLY A O 1
ATOM 697 N N . LEU A 1 88 ? 2.161 5.314 19.162 1.00 96.62 88 LEU A N 1
ATOM 698 C CA . LEU A 1 88 ? 2.808 5.997 20.287 1.00 96.62 88 LEU A CA 1
ATOM 699 C C . LEU A 1 88 ? 2.033 7.231 20.782 1.00 96.62 88 LEU A C 1
ATOM 701 O O . LEU A 1 88 ? 2.451 7.857 21.754 1.00 96.62 88 LEU A O 1
ATOM 705 N N . GLY A 1 89 ? 0.906 7.573 20.149 1.00 95.50 89 GLY A N 1
ATOM 706 C CA . GLY A 1 89 ? 0.088 8.728 20.518 1.00 95.50 89 GLY A CA 1
ATOM 707 C C . GLY A 1 89 ? 0.703 10.071 20.129 1.00 95.50 89 GLY A C 1
ATOM 708 O O . GLY A 1 89 ? 0.359 11.091 20.723 1.00 95.50 89 GLY A O 1
ATOM 709 N N . GLU A 1 90 ? 1.622 10.087 19.161 1.00 96.56 90 GLU A N 1
ATOM 710 C CA . GLU A 1 90 ? 2.170 11.334 18.638 1.00 96.56 90 GLU A CA 1
ATOM 711 C C . GLU A 1 90 ? 1.112 12.127 17.864 1.00 96.56 90 GLU A C 1
ATOM 713 O O . GLU A 1 90 ? 0.237 11.559 17.206 1.00 96.56 90 GLU A O 1
ATOM 718 N N . ASP A 1 91 ? 1.237 13.455 17.893 1.00 94.06 91 ASP A N 1
ATOM 719 C CA . ASP A 1 91 ? 0.404 14.328 17.074 1.00 94.06 91 ASP A CA 1
ATOM 720 C C . ASP A 1 91 ? 0.852 14.259 15.606 1.00 94.06 91 ASP A C 1
ATOM 722 O O . ASP A 1 91 ? 2.008 14.533 15.256 1.00 94.06 91 ASP A O 1
ATOM 726 N N . VAL A 1 92 ? -0.072 13.847 14.743 1.00 94.19 92 VAL A N 1
ATOM 727 C CA . VAL A 1 92 ? 0.139 13.704 13.305 1.00 94.19 92 VAL A CA 1
ATOM 728 C C . VAL A 1 92 ? -0.978 14.441 12.584 1.00 94.19 92 VAL A C 1
ATOM 730 O O . VAL A 1 92 ? -2.158 14.161 12.798 1.00 94.19 92 VAL A O 1
ATOM 733 N N . ASP A 1 93 ? -0.614 15.335 11.663 1.00 93.88 93 ASP A N 1
ATOM 734 C CA . ASP A 1 93 ? -1.586 16.037 10.825 1.00 93.88 93 ASP A CA 1
ATOM 735 C C . ASP A 1 93 ? -2.178 15.107 9.754 1.00 93.88 93 ASP A C 1
ATOM 737 O O . ASP A 1 93 ? -1.793 15.117 8.582 1.00 93.88 93 ASP A O 1
ATOM 741 N N . LEU A 1 94 ? -3.162 14.308 10.164 1.00 91.69 94 LEU A N 1
ATOM 742 C CA . LEU A 1 94 ? -3.906 13.405 9.291 1.00 91.69 94 LEU A CA 1
ATOM 743 C C . LEU A 1 94 ? -4.704 14.146 8.205 1.00 91.69 94 LEU A C 1
ATOM 745 O O . LEU A 1 94 ? -5.070 13.526 7.210 1.00 91.69 94 LEU A O 1
ATOM 749 N N . LYS A 1 95 ? -4.978 15.452 8.359 1.00 92.81 95 LYS A N 1
ATOM 750 C CA . LYS A 1 95 ? -5.719 16.231 7.351 1.00 92.81 95 LYS A CA 1
ATOM 751 C C . LYS A 1 95 ? -4.865 16.527 6.122 1.00 92.81 95 LYS A C 1
ATOM 753 O O . LYS A 1 95 ? -5.415 16.701 5.038 1.00 92.81 95 LYS A O 1
ATOM 758 N N . SER A 1 96 ? -3.544 16.570 6.287 1.00 91.88 96 SER A N 1
ATOM 759 C CA . SER A 1 96 ? -2.594 16.756 5.185 1.00 91.88 96 SER A CA 1
ATOM 760 C C . SER A 1 96 ? -2.394 15.504 4.320 1.00 91.88 96 SER A C 1
ATOM 762 O O . SER A 1 96 ? -1.813 15.593 3.237 1.00 91.88 96 SER A O 1
ATOM 764 N N . ILE A 1 97 ? -2.864 14.339 4.779 1.00 95.19 97 ILE A N 1
ATOM 765 C CA . ILE A 1 97 ? -2.635 13.052 4.121 1.00 95.19 97 ILE A CA 1
ATOM 766 C C . ILE A 1 97 ? -3.818 12.733 3.195 1.00 95.19 97 ILE A C 1
ATOM 768 O O . ILE A 1 97 ? -4.966 12.720 3.652 1.00 95.19 97 ILE A O 1
ATOM 772 N N . PRO A 1 98 ? -3.582 12.437 1.902 1.00 94.81 98 PRO A N 1
ATOM 773 C CA . PRO A 1 98 ? -4.644 11.996 1.010 1.00 94.81 98 PRO A CA 1
ATOM 774 C C . PRO A 1 98 ? -5.288 10.708 1.524 1.00 94.81 98 PRO A C 1
ATOM 776 O O . PRO A 1 98 ? -4.610 9.762 1.921 1.00 94.81 98 PRO A O 1
ATOM 779 N N . LYS A 1 99 ? -6.620 10.662 1.494 1.00 93.62 99 LYS A N 1
ATOM 780 C CA . LYS A 1 99 ? -7.382 9.518 2.007 1.00 93.62 99 LYS A CA 1
ATOM 781 C C . LYS A 1 99 ? -7.231 8.257 1.150 1.00 93.62 99 LYS A C 1
ATOM 783 O O . LYS A 1 99 ? -7.286 7.152 1.682 1.00 93.62 99 LYS A O 1
ATOM 788 N N . PHE A 1 100 ? -7.093 8.429 -0.160 1.00 96.00 100 PHE A N 1
ATOM 789 C CA . PHE A 1 100 ? -7.026 7.356 -1.148 1.00 96.00 100 PHE A CA 1
ATOM 790 C C . PHE A 1 100 ? -5.903 7.631 -2.146 1.00 96.00 100 PHE A C 1
ATOM 792 O O . PHE A 1 100 ? -5.396 8.751 -2.207 1.00 96.00 100 PHE A O 1
ATOM 799 N N . ASP A 1 101 ? -5.547 6.605 -2.921 1.00 94.62 101 ASP A N 1
ATOM 800 C CA . ASP A 1 101 ? -4.733 6.728 -4.137 1.00 94.62 101 ASP A CA 1
ATOM 801 C C . ASP A 1 101 ? -3.398 7.470 -3.917 1.00 94.62 101 ASP A C 1
ATOM 803 O O . ASP A 1 101 ? -2.969 8.303 -4.709 1.00 94.62 101 ASP A O 1
ATOM 807 N N . ILE A 1 102 ? -2.728 7.172 -2.799 1.00 95.31 102 ILE A N 1
ATOM 808 C CA . ILE A 1 102 ? -1.504 7.867 -2.368 1.00 95.31 102 ILE A CA 1
ATOM 809 C C . ILE A 1 102 ? -0.280 7.591 -3.257 1.00 95.31 102 ILE A C 1
ATOM 811 O O . ILE A 1 102 ? 0.713 8.313 -3.170 1.00 95.31 102 ILE A O 1
ATOM 815 N N . TYR A 1 103 ? -0.310 6.528 -4.064 1.00 95.31 103 TYR A N 1
ATOM 816 C CA . TYR A 1 103 ? 0.804 6.104 -4.910 1.00 95.31 103 TYR A CA 1
ATOM 817 C C . TYR A 1 103 ? 0.510 6.405 -6.383 1.00 95.31 103 TYR A C 1
ATOM 819 O O . TYR A 1 103 ? -0.634 6.268 -6.811 1.00 95.31 103 TYR A O 1
ATOM 827 N N . PRO A 1 104 ? 1.531 6.754 -7.186 1.00 94.25 104 PRO A N 1
ATOM 828 C CA . PRO A 1 104 ? 1.370 6.861 -8.631 1.00 94.25 104 PRO A CA 1
ATOM 829 C C . PRO A 1 104 ? 1.116 5.485 -9.266 1.00 94.25 104 PRO A C 1
ATOM 831 O O . PRO A 1 104 ? 1.590 4.463 -8.764 1.00 94.25 104 PRO A O 1
ATOM 834 N N . GLU A 1 105 ? 0.439 5.468 -10.415 1.00 95.75 105 GLU A N 1
ATOM 835 C CA . GLU A 1 105 ? 0.257 4.257 -11.222 1.00 95.75 105 GLU A CA 1
ATOM 836 C C . GLU A 1 105 ? 1.593 3.792 -11.811 1.00 95.75 105 GLU A C 1
ATOM 838 O O . GLU A 1 105 ? 2.094 4.327 -12.800 1.00 95.75 105 GLU A O 1
ATOM 843 N N . VAL A 1 106 ? 2.189 2.785 -11.179 1.00 96.94 106 VAL A N 1
ATOM 844 C CA . VAL A 1 106 ? 3.451 2.175 -11.604 1.00 96.94 106 VAL A CA 1
ATOM 845 C C . VAL A 1 106 ? 3.392 0.662 -11.471 1.00 96.94 106 VAL A C 1
ATOM 847 O O . VAL A 1 106 ? 2.626 0.118 -10.670 1.00 96.94 106 VAL A O 1
ATOM 850 N N . THR A 1 107 ? 4.265 -0.022 -12.204 1.00 96.62 107 THR A N 1
ATOM 851 C CA . THR A 1 107 ? 4.453 -1.469 -12.083 1.00 96.62 107 THR A CA 1
ATOM 852 C C . THR A 1 107 ? 5.733 -1.755 -11.302 1.00 96.62 107 THR A C 1
ATOM 854 O O . THR A 1 107 ? 6.819 -1.316 -11.672 1.00 96.62 107 THR A O 1
ATOM 857 N N . MET A 1 108 ? 5.623 -2.511 -10.214 1.00 95.69 108 MET A N 1
ATOM 858 C CA . MET A 1 108 ? 6.763 -3.067 -9.492 1.00 95.69 108 MET A CA 1
ATOM 859 C C . MET A 1 108 ? 7.087 -4.458 -10.030 1.00 95.69 108 MET A C 1
ATOM 861 O O . MET A 1 108 ? 6.206 -5.312 -10.121 1.00 95.69 108 MET A O 1
ATOM 865 N N . LEU A 1 109 ? 8.368 -4.698 -10.302 1.00 94.75 109 LEU A N 1
ATOM 866 C CA . LEU A 1 109 ? 8.930 -6.022 -10.546 1.00 94.75 109 LEU A CA 1
ATOM 867 C C . LEU A 1 109 ? 9.949 -6.327 -9.450 1.00 94.75 109 LEU A C 1
ATOM 869 O O . LEU A 1 109 ? 10.836 -5.520 -9.189 1.00 94.75 109 LEU A O 1
ATOM 873 N N . ARG A 1 110 ? 9.846 -7.490 -8.808 1.00 92.31 110 ARG A N 1
ATOM 874 C CA . ARG A 1 110 ? 10.795 -7.928 -7.781 1.00 92.31 110 ARG A CA 1
ATOM 875 C C . ARG A 1 110 ? 11.142 -9.404 -7.933 1.00 92.31 110 ARG A C 1
ATOM 877 O O . ARG A 1 110 ? 10.265 -10.263 -7.912 1.00 92.31 110 ARG A O 1
ATOM 884 N N . HIS A 1 111 ? 12.428 -9.714 -8.023 1.00 90.81 111 HIS A N 1
ATOM 885 C CA . HIS A 1 111 ? 12.920 -11.090 -7.997 1.00 90.81 111 HIS A CA 1
ATOM 886 C C . HIS A 1 111 ? 14.267 -11.152 -7.284 1.00 90.81 111 HIS A C 1
ATOM 888 O O . HIS A 1 111 ? 14.999 -10.166 -7.267 1.00 90.81 111 HIS A O 1
ATOM 894 N N . ILE A 1 112 ? 14.611 -12.311 -6.724 1.00 87.62 112 ILE A N 1
ATOM 895 C CA . ILE A 1 112 ? 15.881 -12.485 -6.007 1.00 87.62 112 ILE A CA 1
ATOM 896 C C . ILE A 1 112 ? 17.094 -12.242 -6.918 1.00 87.62 112 ILE A C 1
ATOM 898 O O . ILE A 1 112 ? 18.057 -11.618 -6.491 1.00 87.62 112 ILE A O 1
ATOM 902 N N . ASP A 1 113 ? 17.002 -12.641 -8.188 1.00 90.19 113 ASP A N 1
ATOM 903 C CA . ASP A 1 113 ? 18.122 -12.545 -9.136 1.00 90.19 113 ASP A CA 1
ATOM 904 C C . ASP A 1 113 ? 18.291 -11.157 -9.767 1.00 90.19 113 ASP A C 1
ATOM 906 O O . ASP A 1 113 ? 19.381 -10.811 -10.213 1.00 90.19 113 ASP A O 1
ATOM 910 N N . VAL A 1 114 ? 17.220 -10.356 -9.840 1.00 87.69 114 VAL A N 1
ATOM 911 C CA . VAL A 1 114 ? 17.251 -9.049 -10.531 1.00 87.69 114 VAL A CA 1
ATOM 912 C C . VAL A 1 114 ? 17.023 -7.853 -9.611 1.00 87.69 114 VAL A C 1
ATOM 914 O O . VAL A 1 114 ? 17.124 -6.710 -10.063 1.00 87.69 114 VAL A O 1
ATOM 917 N N . GLY A 1 115 ? 16.747 -8.098 -8.330 1.00 92.62 115 GLY A N 1
ATOM 918 C CA . GLY A 1 115 ? 16.416 -7.066 -7.358 1.00 92.62 115 GLY A CA 1
ATOM 919 C C . GLY A 1 115 ? 15.004 -6.521 -7.551 1.00 92.62 115 GLY A C 1
ATOM 920 O O . GLY A 1 115 ? 14.096 -7.230 -8.001 1.00 92.62 115 GLY A O 1
ATOM 921 N N . VAL A 1 116 ? 14.814 -5.253 -7.188 1.00 95.56 116 VAL A N 1
ATOM 922 C CA . VAL A 1 116 ? 13.511 -4.575 -7.248 1.00 95.56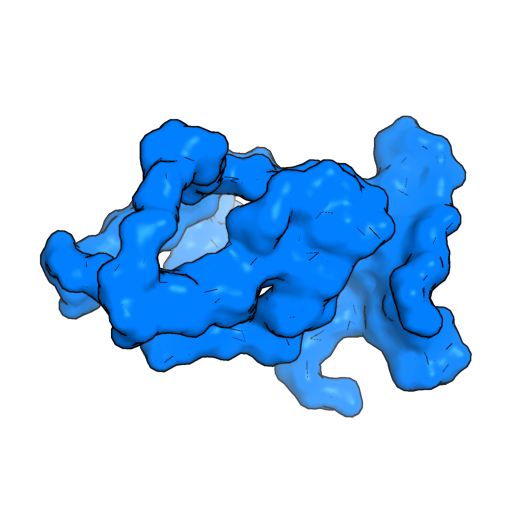 116 VAL A CA 1
ATOM 923 C C . VAL A 1 116 ? 13.566 -3.425 -8.243 1.00 95.56 116 VAL A C 1
ATOM 925 O O . VAL A 1 116 ? 14.473 -2.598 -8.208 1.00 95.56 116 VAL A O 1
ATOM 928 N N . TRP A 1 117 ? 12.558 -3.348 -9.103 1.00 96.69 117 TRP A N 1
ATOM 929 C CA . TRP A 1 117 ? 12.409 -2.336 -10.136 1.00 96.69 117 TRP A CA 1
ATOM 930 C C . TRP A 1 117 ? 11.034 -1.692 -10.067 1.00 96.69 117 TRP A C 1
ATOM 932 O O . TRP A 1 117 ? 10.034 -2.365 -9.817 1.00 96.69 117 TRP A O 1
ATOM 942 N N . ILE A 1 118 ? 10.994 -0.397 -10.357 1.00 97.56 118 ILE A N 1
ATOM 943 C CA . ILE A 1 118 ? 9.769 0.353 -10.611 1.00 97.56 118 ILE A CA 1
ATOM 944 C C . ILE A 1 118 ? 9.758 0.784 -12.068 1.00 97.56 118 ILE A C 1
ATOM 946 O O . ILE A 1 118 ? 10.726 1.368 -12.557 1.00 97.56 118 ILE A O 1
ATOM 950 N N . LEU A 1 119 ? 8.661 0.477 -12.747 1.00 96.94 119 LEU A N 1
ATOM 951 C CA . LEU A 1 119 ? 8.426 0.759 -14.151 1.00 96.94 119 LEU A CA 1
ATOM 952 C C . LEU A 1 119 ? 7.341 1.833 -14.266 1.00 96.94 119 LEU A C 1
ATOM 954 O O . LEU A 1 119 ? 6.227 1.662 -13.770 1.00 96.94 119 LEU A O 1
ATOM 958 N N . TYR A 1 120 ? 7.690 2.921 -14.942 1.00 96.06 120 TYR A N 1
ATOM 959 C CA . TYR A 1 120 ? 6.788 3.978 -15.379 1.00 96.06 120 TYR A CA 1
ATOM 960 C C . TYR A 1 120 ? 6.483 3.732 -16.852 1.00 96.06 120 TYR A C 1
ATOM 962 O O . TYR A 1 120 ? 7.275 4.090 -17.728 1.00 96.06 120 TYR A O 1
ATOM 970 N N . GLU A 1 121 ? 5.378 3.043 -17.117 1.00 90.12 121 GLU A N 1
ATOM 971 C CA . GLU A 1 121 ? 5.000 2.644 -18.476 1.00 90.12 121 GLU A CA 1
ATOM 972 C C . GLU A 1 121 ? 4.667 3.856 -19.353 1.00 90.12 121 GLU A C 1
ATOM 974 O O . GLU A 1 121 ? 5.080 3.907 -20.508 1.00 90.12 121 GLU A O 1
ATOM 979 N N . ASP A 1 122 ? 4.019 4.870 -18.775 1.00 90.38 122 ASP A N 1
ATOM 980 C CA . ASP A 1 122 ? 3.691 6.149 -19.418 1.00 90.38 122 ASP A CA 1
ATOM 981 C C . ASP A 1 122 ? 4.935 6.910 -19.907 1.00 90.38 122 ASP A C 1
ATOM 983 O O . ASP A 1 122 ? 4.903 7.593 -20.929 1.00 90.38 122 ASP A O 1
ATOM 987 N N . LYS A 1 123 ? 6.049 6.770 -19.183 1.00 91.94 123 LYS A N 1
ATOM 988 C CA . LYS A 1 123 ? 7.320 7.459 -19.447 1.00 91.94 123 LYS A CA 1
ATOM 989 C C . LYS A 1 123 ? 8.364 6.567 -20.104 1.00 91.94 123 LYS A C 1
ATOM 991 O O . LYS A 1 123 ? 9.483 7.025 -20.323 1.00 91.94 123 LYS A O 1
ATOM 996 N N . ASN A 1 124 ? 8.035 5.300 -20.368 1.00 92.94 124 ASN A N 1
ATOM 997 C CA . ASN A 1 124 ? 8.984 4.275 -20.805 1.00 92.94 124 ASN A CA 1
ATOM 998 C C . ASN A 1 124 ? 10.286 4.278 -19.969 1.00 92.94 124 ASN A C 1
ATOM 1000 O O . ASN A 1 124 ? 11.399 4.214 -20.492 1.00 92.94 124 ASN A O 1
ATOM 1004 N N . MET A 1 125 ? 10.147 4.417 -18.648 1.00 95.75 125 MET A N 1
ATOM 1005 C CA . MET A 1 125 ? 11.26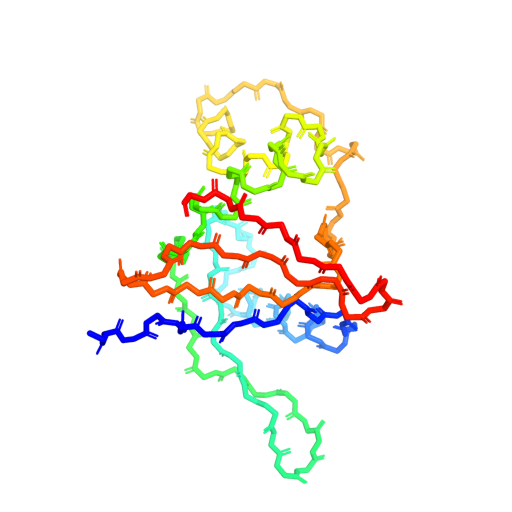3 4.590 -17.719 1.00 95.75 125 MET A CA 1
ATOM 1006 C C . MET A 1 125 ? 11.258 3.477 -16.676 1.00 95.75 125 MET A C 1
ATOM 1008 O O . MET A 1 125 ? 10.208 3.072 -16.181 1.00 95.75 125 MET A O 1
ATOM 1012 N N . LYS A 1 126 ? 12.448 3.011 -16.288 1.00 95.75 126 LYS A N 1
ATOM 1013 C CA . LYS A 1 126 ? 12.621 2.067 -15.183 1.00 95.75 126 LYS A CA 1
ATOM 1014 C C . LYS A 1 126 ? 13.650 2.565 -14.183 1.00 95.75 126 LYS A C 1
ATOM 1016 O O . LYS A 1 126 ? 14.691 3.089 -14.570 1.00 95.75 126 LYS A O 1
ATOM 1021 N N . ILE A 1 127 ? 13.370 2.358 -12.904 1.00 96.94 127 ILE A N 1
ATOM 1022 C CA . ILE A 1 127 ? 14.249 2.721 -11.794 1.00 96.94 127 ILE A CA 1
ATOM 1023 C C . ILE A 1 127 ? 14.546 1.460 -10.991 1.00 96.94 127 ILE A C 1
ATOM 1025 O O . ILE A 1 127 ? 13.622 0.751 -10.590 1.00 96.94 127 ILE A O 1
ATOM 1029 N N . LYS A 1 128 ? 15.829 1.182 -10.747 1.00 95.56 128 LYS A N 1
ATOM 1030 C CA . LYS A 1 128 ? 16.243 0.129 -9.816 1.00 95.56 128 LYS A CA 1
ATOM 1031 C C . LYS A 1 128 ? 16.144 0.659 -8.385 1.00 95.56 128 LYS A C 1
ATOM 1033 O O . LYS A 1 128 ? 16.659 1.736 -8.098 1.00 95.56 128 LYS A O 1
ATOM 1038 N N . VAL A 1 129 ? 15.470 -0.082 -7.511 1.00 95.06 129 VAL A N 1
A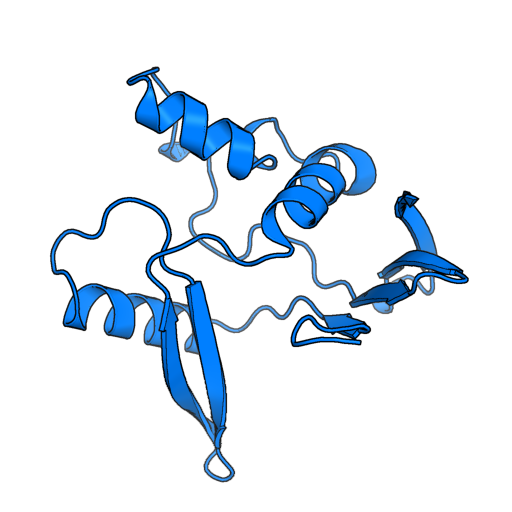TOM 1039 C CA . VAL A 1 129 ? 15.250 0.281 -6.102 1.00 95.06 129 VAL A CA 1
ATOM 1040 C C . VAL A 1 129 ? 16.313 -0.350 -5.201 1.00 95.06 129 VAL A C 1
ATOM 1042 O O . VAL A 1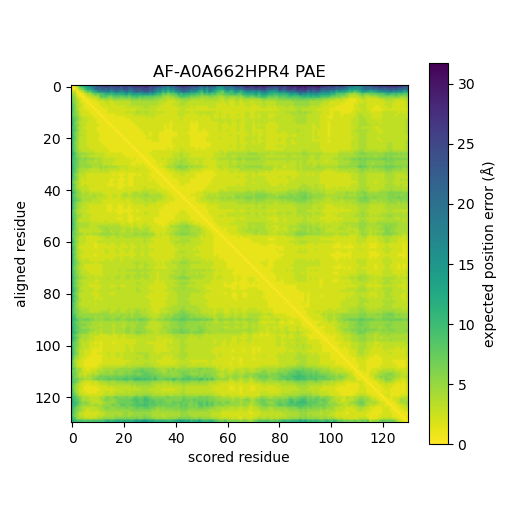 129 ? 16.895 0.350 -4.376 1.00 95.06 129 VAL A O 1
ATOM 1045 N N . LEU A 1 130 ? 16.556 -1.655 -5.374 1.00 85.19 130 LEU A N 1
ATOM 1046 C CA . LEU A 1 130 ? 17.545 -2.483 -4.668 1.00 85.19 130 LEU A CA 1
ATOM 1047 C C . LEU A 1 130 ? 18.249 -3.381 -5.689 1.00 85.19 130 LEU A C 1
ATOM 1049 O O . LEU A 1 130 ? 17.532 -3.930 -6.561 1.00 85.19 130 LEU A O 1
#

Foldseek 3Di:
DPDDDLKDWDDDDVLCVVVQVVVQCVVPVDDDDDWDWDWDQDPVRHIDTPDTDRDDDPCLQVQLLCCCPVVVHPNVSNVVVVSVCVVVVHDDPPVPQDPDDSDDTWMWHADPVQHIKIADPVVRDIDHDD

Nearest PDB structures (foldseek):
  7wts-assembly1_x  TM=1.605E-01  e=3.394E+00  Homo sapiens

Solvent-accessible surface area (backbone atoms only — not comparable to full-atom values): 8060 Å² total; per-residue (Å²): 143,72,100,64,73,47,62,49,68,51,78,88,54,73,69,57,58,51,52,51,54,52,54,50,43,72,76,34,86,79,76,76,85,50,76,33,72,44,72,46,75,45,98,86,74,47,80,41,81,78,45,81,38,87,38,77,57,94,57,48,65,58,50,16,48,40,27,38,73,71,68,60,40,60,77,67,40,21,48,66,58,45,53,49,41,54,74,71,67,52,93,70,74,65,84,80,50,74,93,62,80,84,64,74,73,33,36,38,40,46,45,92,91,76,30,30,34,42,32,36,74,94,71,77,41,75,44,80,78,86

Mean predicted aligned error: 3.6 Å

pLDDT: mean 93.7, std 7.31, range [45.03, 98.12]

Radius of gyration: 15.87 Å; Cα contacts (8 Å, |Δi|>4): 158; chains: 1; bounding box: 38×35×41 Å